Protein AF-A0A367JHT5-F1 (afdb_monomer)

Nearest PDB structures (foldseek):
  6wm8-assembly1_C  TM=9.782E-01  e=3.035E-08  Homo sapiens
  2v6c-assembly1_A  TM=9.648E-01  e=2.506E-08  Mus musculus
  4ipa-assembly1_A  TM=9.587E-01  e=2.192E-07  Thermochaetoides thermophila DSM 1495
  4ipa-assembly4_D  TM=9.571E-01  e=3.214E-07  Thermochaetoides thermophila DSM 1495
  6swa-assembly1_t  TM=9.647E-01  e=1.308E-06  Mus musculus

Foldseek 3Di:
DDDPDDPPDPPPPDDCDPVDPVNVVQVVLQVVLLVVLVVVLVVQQDFFRFQQVSQVSSQVSQQVSFVPPPPDPPDDDKDWGWPDGKAKAKDPRDDDHNDDPPDPSRSPGHHPPIDIDIDTGIGID

InterPro domains:
  IPR000994 Peptidase M24 [PF00557] (26-125)
  IPR036005 Creatinase/aminopeptidase-like [G3DSA:3.90.230.10] (19-125)
  IPR036005 Creatinase/aminopeptidase-like [SSF55920] (12-125)
  IPR047113 Proliferation-associated protein 2G4/ARX1 [PTHR10804] (16-125)

Mean predicted aligned error: 7.02 Å

pLDDT: mean 90.04, std 15.29, range [39.28, 98.5]

Structure (mmCIF, N/CA/C/O backbone):
data_AF-A0A367JHT5-F1
#
_entry.id   AF-A0A367JHT5-F1
#
loop_
_atom_site.group_PDB
_atom_site.id
_atom_site.type_symbol
_atom_site.label_atom_id
_atom_site.label_alt_id
_atom_site.label_comp_id
_atom_site.label_asym_id
_atom_site.label_entity_id
_atom_site.label_seq_id
_atom_site.pdbx_PDB_ins_code
_atom_site.Cartn_x
_atom_site.Cartn_y
_atom_site.Cartn_z
_atom_site.occupancy
_atom_site.B_iso_or_equiv
_atom_site.auth_seq_id
_atom_site.auth_comp_id
_atom_site.auth_asym_id
_atom_site.auth_atom_id
_atom_site.pdbx_PDB_model_num
ATOM 1 N N . MET A 1 1 ? 35.402 21.875 -49.912 1.00 42.94 1 MET A N 1
ATOM 2 C CA . MET A 1 1 ? 35.189 21.439 -48.517 1.00 42.94 1 MET A CA 1
ATOM 3 C C . MET A 1 1 ? 33.752 20.965 -48.451 1.00 42.94 1 MET A C 1
ATOM 5 O O . MET A 1 1 ? 32.869 21.771 -48.698 1.00 42.94 1 MET A O 1
ATOM 9 N N . ALA A 1 2 ? 33.545 19.652 -48.345 1.00 39.28 2 ALA A N 1
ATOM 10 C CA . ALA A 1 2 ? 32.219 19.050 -48.414 1.00 39.28 2 ALA A CA 1
ATOM 11 C C . ALA A 1 2 ? 31.460 19.336 -47.116 1.00 39.28 2 ALA A C 1
ATOM 13 O O . ALA A 1 2 ? 31.947 19.031 -46.031 1.00 39.28 2 ALA A O 1
ATOM 14 N N . ASP A 1 3 ? 30.299 19.957 -47.273 1.00 43.44 3 ASP A N 1
ATOM 15 C CA . ASP A 1 3 ? 29.314 20.218 -46.236 1.00 43.44 3 ASP A CA 1
ATOM 16 C C . ASP A 1 3 ? 28.658 18.887 -45.838 1.00 43.44 3 ASP A C 1
ATOM 18 O O . ASP A 1 3 ? 27.825 18.336 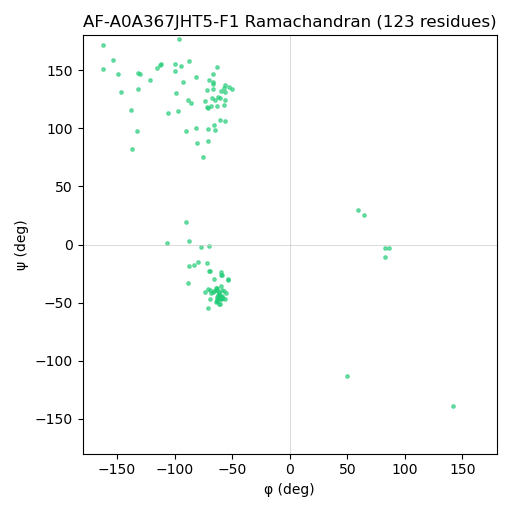-46.561 1.00 43.44 3 ASP A O 1
ATOM 22 N N . THR A 1 4 ? 29.108 18.300 -44.728 1.00 43.34 4 THR A N 1
ATOM 23 C CA . THR A 1 4 ? 28.455 17.141 -44.116 1.00 43.34 4 THR A CA 1
ATOM 24 C C . THR A 1 4 ? 27.274 17.634 -43.296 1.00 43.34 4 THR A C 1
ATOM 26 O O . THR A 1 4 ? 27.386 17.881 -42.097 1.00 43.34 4 THR A O 1
ATOM 29 N N . THR A 1 5 ? 26.130 17.762 -43.956 1.00 47.12 5 THR A N 1
ATOM 30 C CA . THR A 1 5 ? 24.837 17.894 -43.291 1.00 47.12 5 THR A CA 1
ATOM 31 C C . THR A 1 5 ? 24.533 16.591 -42.551 1.00 47.12 5 THR A C 1
ATOM 33 O O . THR A 1 5 ? 24.168 15.573 -43.140 1.00 47.12 5 THR A O 1
ATOM 36 N N . GLU A 1 6 ? 24.721 16.602 -41.231 1.00 50.44 6 GLU A N 1
ATOM 37 C CA . GLU A 1 6 ? 24.225 15.552 -40.347 1.00 50.44 6 GLU A CA 1
ATOM 38 C C . GLU A 1 6 ? 22.700 15.487 -40.467 1.00 50.44 6 GLU A C 1
ATOM 40 O O . GLU A 1 6 ? 21.963 16.349 -39.982 1.00 50.44 6 GLU A O 1
ATOM 45 N N . VAL A 1 7 ? 22.213 14.440 -41.131 1.00 45.56 7 VAL A N 1
ATOM 46 C CA . VAL A 1 7 ? 20.792 14.106 -41.164 1.00 45.56 7 VAL A CA 1
ATOM 47 C C . VAL A 1 7 ? 20.371 13.741 -39.742 1.00 45.56 7 VAL A C 1
ATOM 49 O O . VAL A 1 7 ? 20.588 12.622 -39.270 1.00 45.56 7 VAL A O 1
ATOM 52 N N . LYS A 1 8 ? 19.768 14.705 -39.042 1.00 47.84 8 LYS A N 1
ATOM 53 C CA . LYS A 1 8 ? 19.062 14.494 -37.776 1.00 47.84 8 LYS A CA 1
ATOM 54 C C . LYS A 1 8 ? 17.995 13.426 -38.028 1.00 47.84 8 LYS A C 1
ATOM 56 O O . LYS A 1 8 ? 17.001 13.691 -38.702 1.00 47.84 8 LYS A O 1
ATOM 61 N N . LYS A 1 9 ? 18.221 12.202 -37.533 1.00 43.03 9 LYS A N 1
ATOM 62 C CA . LYS A 1 9 ? 17.202 11.143 -37.543 1.00 43.03 9 LYS A CA 1
ATOM 63 C C . LYS A 1 9 ? 15.908 11.726 -36.962 1.00 43.03 9 LYS A C 1
ATOM 65 O O . LYS A 1 9 ? 15.993 12.406 -35.934 1.00 43.03 9 LYS A O 1
ATOM 70 N N . PRO A 1 10 ? 14.744 11.496 -37.593 1.00 42.84 10 PRO A N 1
ATOM 71 C CA . PRO A 1 10 ? 13.484 11.980 -37.058 1.00 42.84 10 PRO A CA 1
ATOM 72 C C . PRO A 1 10 ? 13.345 11.432 -35.639 1.00 42.84 10 PRO A C 1
ATOM 74 O O . PRO A 1 10 ? 13.492 10.230 -35.410 1.00 42.84 10 PRO A O 1
ATOM 77 N N . VAL A 1 11 ? 13.151 12.332 -34.677 1.00 54.28 11 VAL A N 1
ATOM 78 C CA . VAL A 1 11 ? 12.813 11.953 -33.309 1.00 54.28 11 VAL A CA 1
ATOM 79 C C . VAL A 1 11 ? 11.385 11.444 -33.389 1.00 54.28 11 VAL A C 1
ATOM 81 O O . VAL A 1 11 ? 10.442 12.224 -33.331 1.00 54.28 11 VAL A O 1
ATOM 84 N N . THR A 1 12 ? 11.228 10.146 -33.636 1.00 57.56 12 THR A N 1
ATOM 85 C CA . THR A 1 12 ? 9.941 9.480 -33.478 1.00 57.56 12 THR A CA 1
ATOM 86 C C . THR A 1 12 ? 9.520 9.712 -32.035 1.00 57.56 12 THR A C 1
ATOM 88 O O . THR A 1 12 ? 10.277 9.380 -31.117 1.00 57.56 12 THR A O 1
ATOM 91 N N . GLU A 1 13 ? 8.372 10.356 -31.830 1.00 68.06 13 GLU A N 1
ATOM 92 C CA . GLU A 1 13 ? 7.831 10.553 -30.489 1.00 68.06 13 GLU A CA 1
ATOM 93 C C . GLU A 1 13 ? 7.752 9.192 -29.785 1.00 68.06 13 GLU A C 1
ATOM 95 O O . GLU A 1 13 ? 7.383 8.195 -30.418 1.00 68.06 13 GLU A O 1
ATOM 100 N N . PRO A 1 14 ? 8.169 9.100 -28.510 1.00 74.38 14 PRO A N 1
ATOM 101 C CA . PRO A 1 14 ? 8.076 7.844 -27.790 1.00 74.38 14 PRO A CA 1
ATOM 102 C C . PRO A 1 14 ? 6.604 7.435 -27.727 1.00 74.38 14 PRO A C 1
ATOM 104 O O . PRO A 1 14 ? 5.760 8.211 -27.291 1.00 74.38 14 PRO A O 1
ATOM 107 N N . VAL A 1 15 ? 6.300 6.217 -28.170 1.00 79.62 15 VAL A N 1
ATOM 108 C CA . VAL A 1 15 ? 4.965 5.636 -28.026 1.00 79.62 15 VAL A CA 1
ATOM 109 C C . VAL A 1 15 ? 4.763 5.316 -26.545 1.00 79.62 15 VAL A C 1
ATOM 111 O O . VAL A 1 15 ? 5.524 4.539 -25.970 1.00 79.62 15 VAL A O 1
ATOM 114 N N . LEU A 1 16 ? 3.781 5.962 -25.914 1.00 86.94 16 LEU A N 1
ATOM 115 C CA . LEU A 1 16 ? 3.507 5.852 -24.472 1.00 86.94 16 LEU A CA 1
ATOM 116 C C . LEU A 1 16 ? 2.255 5.022 -24.159 1.00 86.94 16 LEU A C 1
ATOM 118 O O . LEU A 1 16 ? 1.880 4.878 -22.999 1.00 86.94 16 LEU A O 1
ATOM 122 N N . ASP A 1 17 ? 1.601 4.486 -25.185 1.00 91.50 17 ASP A N 1
ATOM 123 C CA . ASP A 1 17 ? 0.414 3.655 -25.042 1.00 91.50 17 ASP A CA 1
ATOM 124 C C . ASP A 1 17 ? 0.751 2.153 -25.046 1.00 91.50 17 ASP A C 1
ATOM 126 O O . ASP A 1 17 ? 1.893 1.719 -25.213 1.00 91.50 17 ASP A O 1
ATOM 130 N N . ILE A 1 18 ? -0.279 1.333 -24.845 1.00 92.75 18 ILE A N 1
ATOM 131 C CA . ILE A 1 18 ? -0.151 -0.122 -24.740 1.00 92.75 18 ILE A CA 1
ATOM 132 C C . ILE A 1 18 ? 0.205 -0.822 -26.059 1.00 92.75 18 ILE A C 1
ATOM 134 O O . ILE A 1 18 ? 0.355 -2.044 -26.052 1.00 92.75 18 ILE A O 1
ATOM 138 N N . SER A 1 19 ? 0.347 -0.114 -27.182 1.00 94.50 19 SER A N 1
ATOM 139 C CA . SER A 1 19 ? 0.869 -0.718 -28.412 1.00 94.50 19 SER A CA 1
ATOM 140 C C . SER A 1 19 ? 2.363 -1.055 -28.305 1.00 94.50 19 SER A C 1
ATOM 142 O O . SER A 1 19 ? 2.817 -1.985 -28.974 1.00 94.50 19 SER A O 1
ATOM 144 N N . ASP A 1 20 ? 3.115 -0.399 -27.406 1.00 92.25 20 ASP A N 1
ATOM 145 C CA . ASP A 1 20 ? 4.502 -0.765 -27.098 1.00 92.25 20 ASP A CA 1
ATOM 146 C C . ASP A 1 20 ? 4.576 -1.861 -26.016 1.00 92.25 20 ASP A C 1
ATOM 148 O O . ASP A 1 20 ? 4.158 -1.704 -24.865 1.00 92.25 20 ASP A O 1
ATOM 152 N N . SER A 1 21 ? 5.213 -2.978 -26.366 1.00 93.94 21 SER A N 1
ATOM 153 C CA . SER A 1 21 ? 5.559 -4.070 -25.447 1.00 93.94 21 SER A CA 1
ATOM 154 C C . SER A 1 21 ? 6.350 -3.632 -24.199 1.00 93.94 21 SER A C 1
ATOM 156 O O . SER A 1 21 ? 6.213 -4.247 -23.135 1.00 93.94 21 SER A O 1
ATOM 158 N N . ASN A 1 22 ? 7.153 -2.566 -24.284 1.00 90.38 22 ASN A N 1
ATOM 159 C CA . ASN A 1 22 ? 7.866 -2.007 -23.136 1.00 90.38 22 ASN A CA 1
ATOM 160 C C . ASN A 1 22 ? 6.892 -1.369 -22.142 1.00 90.38 22 ASN A C 1
ATOM 162 O O . ASN A 1 22 ? 7.041 -1.581 -20.938 1.00 90.38 22 ASN A O 1
ATOM 166 N N . VAL A 1 23 ? 5.888 -0.634 -22.634 1.00 93.44 23 VAL A N 1
ATOM 167 C CA . VAL A 1 23 ? 4.819 -0.043 -21.813 1.00 93.44 23 VAL A CA 1
ATOM 168 C C . VAL A 1 23 ? 4.007 -1.156 -21.152 1.00 93.44 23 VAL A C 1
ATOM 170 O O . VAL A 1 23 ? 3.843 -1.157 -19.933 1.00 93.44 23 VAL A O 1
ATOM 173 N N . GLN A 1 24 ? 3.610 -2.185 -21.908 1.00 95.56 24 GLN A N 1
ATOM 174 C CA . GLN A 1 24 ? 2.922 -3.354 -21.342 1.00 95.56 24 GLN A CA 1
ATOM 175 C C . GLN A 1 24 ? 3.739 -4.040 -20.237 1.00 95.56 24 GLN A C 1
ATOM 177 O O . GLN A 1 24 ? 3.185 -4.468 -19.226 1.00 95.56 24 GLN A O 1
ATOM 182 N N . SER A 1 25 ? 5.059 -4.145 -20.416 1.00 94.69 25 SER A N 1
ATOM 183 C CA . SER A 1 25 ? 5.947 -4.756 -19.423 1.00 94.69 25 SER A CA 1
ATOM 184 C C . SER A 1 25 ? 5.980 -3.958 -18.117 1.00 94.69 25 SER A C 1
ATOM 186 O O . SER A 1 25 ? 5.957 -4.565 -17.050 1.00 94.69 25 SER A O 1
ATOM 188 N N . LYS A 1 26 ? 5.969 -2.618 -18.187 1.00 95.25 26 LYS A N 1
ATOM 189 C CA . LYS A 1 26 ? 5.874 -1.748 -17.001 1.00 95.25 26 LYS A CA 1
ATOM 190 C C . LYS A 1 26 ? 4.549 -1.940 -16.263 1.00 95.25 26 LYS A C 1
ATOM 192 O O . LYS A 1 26 ? 4.566 -2.106 -15.048 1.00 95.25 26 LYS A O 1
ATOM 197 N N . TYR A 1 27 ? 3.425 -1.993 -16.984 1.00 97.12 27 TYR A N 1
ATOM 198 C CA . TYR A 1 27 ? 2.107 -2.244 -16.383 1.00 97.12 27 TYR A CA 1
ATOM 199 C C . TYR A 1 27 ? 2.026 -3.609 -15.695 1.00 97.12 27 TYR A C 1
ATOM 201 O O . TYR A 1 27 ? 1.542 -3.699 -14.570 1.00 97.12 27 TYR A O 1
ATOM 209 N N . LYS A 1 28 ? 2.525 -4.670 -16.343 1.00 97.25 28 LYS A N 1
ATOM 210 C CA . LYS A 1 28 ? 2.544 -6.019 -15.754 1.00 97.25 28 LYS A CA 1
ATOM 211 C C . LYS A 1 28 ? 3.386 -6.067 -14.484 1.00 97.25 28 LYS A C 1
ATOM 213 O O . LYS A 1 28 ? 2.974 -6.673 -13.502 1.00 97.25 28 LYS A O 1
ATOM 218 N N . GLU A 1 29 ? 4.540 -5.410 -14.497 1.00 97.00 29 GLU A N 1
ATOM 219 C CA . GLU A 1 29 ? 5.429 -5.370 -13.340 1.00 97.00 29 GLU A CA 1
ATOM 220 C C . GLU A 1 29 ? 4.857 -4.518 -12.196 1.00 97.00 29 GLU A C 1
ATOM 222 O O . GLU A 1 29 ? 4.953 -4.915 -11.037 1.00 97.00 29 GLU A O 1
ATOM 227 N N . ALA A 1 30 ? 4.201 -3.392 -12.504 1.00 97.94 30 ALA A N 1
ATOM 228 C CA . ALA A 1 30 ? 3.456 -2.608 -11.519 1.00 97.94 30 ALA A CA 1
ATOM 229 C C . ALA A 1 30 ? 2.331 -3.433 -10.877 1.00 97.94 30 ALA A C 1
ATOM 231 O O . ALA A 1 30 ? 2.224 -3.457 -9.653 1.00 97.94 30 ALA A O 1
ATOM 232 N N . GLY A 1 31 ? 1.541 -4.144 -11.691 1.00 98.25 31 GLY A N 1
ATOM 233 C CA . GLY A 1 31 ? 0.467 -5.023 -11.219 1.00 98.25 31 GLY A CA 1
ATOM 234 C C . GLY A 1 31 ? 0.986 -6.138 -10.313 1.00 98.25 31 GLY A C 1
ATOM 235 O O . GLY A 1 31 ? 0.491 -6.299 -9.205 1.00 98.25 31 GLY A O 1
ATOM 236 N N . ARG A 1 32 ? 2.063 -6.823 -10.719 1.00 98.44 32 ARG A N 1
ATOM 237 C CA . ARG A 1 32 ? 2.707 -7.865 -9.902 1.00 98.44 32 ARG A CA 1
ATOM 238 C C . ARG A 1 32 ? 3.135 -7.341 -8.530 1.00 98.44 32 ARG A C 1
ATOM 240 O O . ARG A 1 32 ? 2.883 -7.991 -7.521 1.00 98.44 32 ARG A O 1
ATOM 247 N N . ILE A 1 33 ? 3.788 -6.176 -8.482 1.00 98.25 33 ILE A N 1
ATOM 248 C CA . ILE A 1 33 ? 4.211 -5.573 -7.209 1.00 98.25 33 ILE A CA 1
ATOM 249 C C . ILE A 1 33 ? 2.994 -5.158 -6.375 1.00 98.25 33 ILE A C 1
ATOM 251 O O . ILE A 1 33 ? 3.005 -5.359 -5.163 1.00 98.25 33 ILE A O 1
ATOM 255 N N . ALA A 1 34 ? 1.954 -4.596 -6.998 1.00 98.50 34 ALA A N 1
ATOM 256 C CA . ALA A 1 34 ? 0.727 -4.223 -6.301 1.00 98.50 34 ALA A CA 1
ATOM 257 C C . ALA A 1 34 ? 0.061 -5.443 -5.643 1.00 98.50 34 ALA A C 1
ATOM 259 O O . ALA A 1 34 ? -0.268 -5.369 -4.462 1.00 98.50 34 ALA A O 1
ATOM 260 N N . ASP A 1 35 ? -0.045 -6.571 -6.351 1.00 98.50 35 ASP A N 1
ATOM 261 C CA . ASP A 1 35 ? -0.601 -7.822 -5.818 1.00 98.50 35 ASP A CA 1
ATOM 262 C C . ASP A 1 35 ? 0.232 -8.354 -4.638 1.00 98.50 35 ASP A C 1
ATOM 264 O O . ASP A 1 35 ? -0.301 -8.664 -3.572 1.00 98.50 35 ASP A O 1
ATOM 268 N N . GLU A 1 36 ? 1.563 -8.382 -4.775 1.00 98.31 36 GLU A N 1
ATOM 269 C CA . GLU A 1 36 ? 2.467 -8.832 -3.706 1.00 98.31 36 GLU A 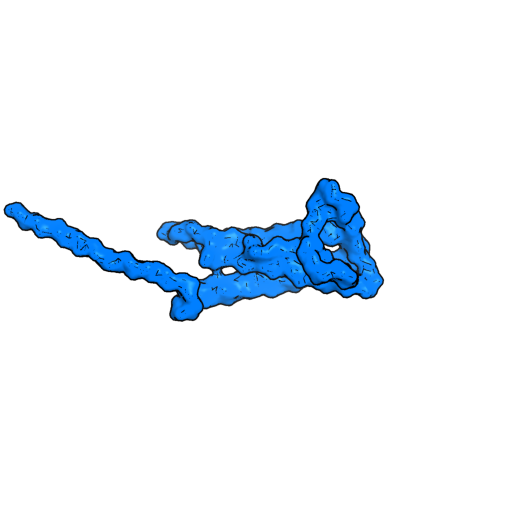CA 1
ATOM 270 C C . GLU A 1 36 ? 2.398 -7.950 -2.453 1.00 98.31 36 GLU A C 1
ATOM 272 O O . GLU A 1 36 ? 2.525 -8.443 -1.326 1.00 98.31 36 GLU A O 1
ATOM 277 N N . VAL A 1 37 ? 2.239 -6.636 -2.626 1.00 98.44 37 VAL A N 1
ATOM 278 C CA . VAL A 1 37 ? 2.071 -5.708 -1.504 1.00 98.44 37 VAL A CA 1
ATOM 279 C C . VAL A 1 37 ? 0.681 -5.855 -0.896 1.00 98.44 37 VAL A C 1
ATOM 281 O O . VAL A 1 37 ? 0.574 -5.879 0.329 1.00 98.44 37 VAL A O 1
ATOM 284 N N . LEU A 1 38 ? -0.365 -6.008 -1.708 1.00 98.50 38 LEU A N 1
ATOM 285 C CA . LEU A 1 38 ? -1.730 -6.205 -1.230 1.00 98.50 38 LEU A CA 1
ATOM 286 C C . LEU A 1 38 ? -1.824 -7.438 -0.325 1.00 98.50 38 LEU A C 1
ATOM 288 O O . LEU A 1 38 ? -2.340 -7.334 0.787 1.00 98.50 38 LEU A O 1
ATOM 292 N N . ASP A 1 39 ? -1.223 -8.558 -0.726 1.00 98.38 39 ASP A N 1
ATOM 293 C CA . ASP A 1 39 ? -1.150 -9.772 0.095 1.00 98.38 39 ASP A CA 1
ATOM 294 C C . ASP A 1 39 ? -0.437 -9.547 1.437 1.00 98.38 39 ASP A C 1
ATOM 296 O O . ASP A 1 39 ? -0.799 -10.149 2.453 1.00 98.38 39 ASP A O 1
ATOM 300 N N . LYS A 1 40 ? 0.598 -8.697 1.466 1.00 97.69 40 LYS A N 1
ATOM 301 C CA . LYS A 1 40 ? 1.281 -8.321 2.714 1.00 97.69 40 LYS A CA 1
ATOM 302 C C . LYS A 1 40 ? 0.380 -7.457 3.587 1.00 97.69 40 LYS A C 1
ATOM 304 O O . LYS A 1 40 ? 0.268 -7.738 4.775 1.00 97.69 40 LYS A O 1
ATOM 309 N N . VAL A 1 41 ? -0.269 -6.448 3.011 1.00 98.12 41 VAL A N 1
ATOM 310 C CA . VAL A 1 41 ? -1.160 -5.528 3.731 1.00 98.12 41 VAL A CA 1
ATOM 311 C C . VAL A 1 41 ? -2.346 -6.285 4.332 1.00 98.12 41 VAL A C 1
ATOM 313 O O . VAL A 1 41 ? -2.622 -6.114 5.516 1.00 98.12 41 VAL A O 1
ATOM 316 N N . ILE A 1 42 ? -2.966 -7.205 3.584 1.00 98.06 42 ILE A N 1
ATOM 317 C CA . ILE A 1 42 ? -4.051 -8.069 4.081 1.00 98.06 42 ILE A CA 1
ATOM 318 C C . ILE A 1 42 ? -3.613 -8.847 5.330 1.00 98.06 42 ILE A C 1
ATOM 320 O O . ILE A 1 42 ? -4.367 -8.936 6.295 1.00 9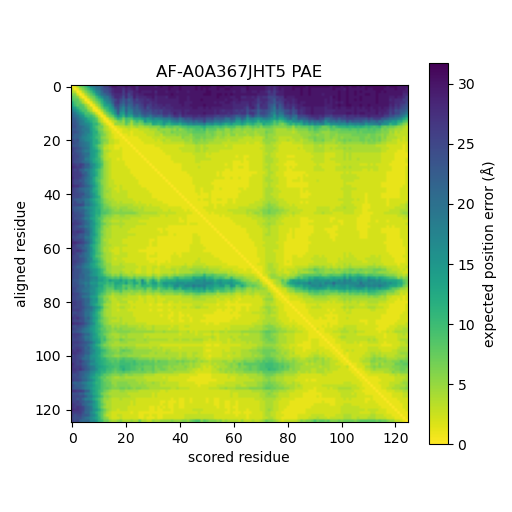8.06 42 ILE A O 1
ATOM 324 N N . LYS A 1 43 ? -2.380 -9.370 5.360 1.00 98.00 43 LYS A N 1
ATOM 325 C CA . LYS A 1 43 ? -1.847 -10.106 6.523 1.00 98.00 43 LYS A CA 1
ATOM 326 C C . LYS A 1 43 ? -1.595 -9.219 7.746 1.00 98.00 43 LYS A C 1
ATOM 328 O O . LYS A 1 43 ? -1.550 -9.738 8.857 1.00 98.00 43 LYS A O 1
ATOM 333 N N . LEU A 1 44 ? -1.417 -7.912 7.556 1.00 97.50 44 LEU A N 1
ATOM 334 C CA . LEU A 1 44 ? -1.276 -6.941 8.647 1.00 97.50 44 LEU A CA 1
ATOM 335 C C . LEU A 1 44 ? -2.634 -6.493 9.205 1.00 97.50 44 LEU A C 1
ATOM 337 O O . LEU A 1 44 ? -2.687 -5.960 10.313 1.00 97.50 44 LEU A O 1
ATOM 341 N N . CYS A 1 45 ? -3.728 -6.715 8.470 1.00 96.69 45 CYS A N 1
ATOM 342 C CA . CYS A 1 45 ? -5.081 -6.374 8.894 1.00 96.69 45 CYS A CA 1
ATOM 343 C C . CYS A 1 45 ? -5.610 -7.357 9.950 1.00 96.69 45 CYS A C 1
ATOM 345 O O . CYS A 1 45 ? -6.452 -8.208 9.671 1.00 96.69 45 CYS A O 1
ATOM 347 N N . VAL A 1 46 ? -5.118 -7.221 11.181 1.00 96.62 46 VAL A N 1
ATOM 348 C CA . VAL A 1 46 ? -5.571 -7.980 12.355 1.00 96.62 46 VAL A CA 1
ATOM 349 C C . VAL A 1 46 ? -6.286 -7.073 13.357 1.00 96.62 46 VAL A C 1
ATOM 351 O O . VAL A 1 46 ? -6.047 -5.866 13.398 1.00 96.62 46 VAL A O 1
ATOM 354 N N . ALA A 1 47 ? -7.160 -7.647 14.187 1.00 96.88 47 ALA A N 1
ATOM 355 C CA . ALA A 1 47 ? -7.843 -6.896 15.237 1.00 96.88 47 ALA A CA 1
ATOM 356 C C . ALA A 1 47 ? -6.829 -6.219 16.179 1.00 96.88 47 ALA A C 1
ATOM 358 O O . ALA A 1 47 ? -5.846 -6.826 16.602 1.00 96.88 47 ALA A O 1
ATOM 359 N N . GLY A 1 48 ? -7.066 -4.947 16.492 1.00 96.69 48 GLY A N 1
ATOM 360 C CA . GLY A 1 48 ? -6.185 -4.103 17.294 1.00 96.69 48 GLY A CA 1
ATOM 361 C C . GLY A 1 48 ? -5.033 -3.451 16.523 1.00 96.69 48 GLY A C 1
ATOM 362 O O . GLY A 1 48 ? -4.398 -2.553 17.072 1.00 96.69 48 GLY A O 1
ATOM 363 N N . ALA A 1 49 ? -4.768 -3.834 15.268 1.00 97.31 49 ALA A N 1
ATOM 364 C CA . ALA A 1 49 ? -3.743 -3.175 14.462 1.00 97.31 49 ALA A CA 1
ATOM 365 C C . ALA A 1 49 ? -4.149 -1.730 14.147 1.00 97.31 49 ALA A C 1
ATOM 367 O O . ALA A 1 49 ? -5.290 -1.473 13.746 1.00 97.31 49 ALA A O 1
ATOM 368 N N . LYS A 1 50 ? -3.214 -0.787 14.312 1.00 97.50 50 LYS A N 1
ATOM 369 C CA . LYS A 1 50 ? -3.436 0.609 13.932 1.00 97.50 50 LYS A CA 1
ATOM 370 C C . LYS A 1 50 ? -3.450 0.738 12.417 1.00 97.50 50 LYS A C 1
ATOM 372 O O . LYS A 1 50 ? -2.557 0.243 11.729 1.00 97.50 50 LYS A O 1
ATOM 377 N N . ILE A 1 51 ? -4.439 1.455 11.899 1.00 97.38 51 ILE A N 1
ATOM 378 C CA . ILE A 1 51 ? -4.595 1.648 10.457 1.00 97.38 51 ILE A CA 1
ATOM 379 C C . ILE A 1 51 ? -3.397 2.414 9.873 1.00 97.38 51 ILE A C 1
ATOM 381 O O . ILE A 1 51 ? -2.897 2.042 8.813 1.00 97.38 51 ILE A O 1
ATOM 385 N N . ILE A 1 52 ? -2.880 3.418 10.588 1.00 97.56 52 ILE A N 1
ATOM 386 C CA . ILE A 1 52 ? -1.704 4.188 10.156 1.00 97.56 52 ILE A CA 1
ATOM 387 C C . ILE A 1 52 ? -0.459 3.312 9.942 1.00 97.56 52 ILE A C 1
ATOM 389 O O . ILE A 1 52 ? 0.271 3.498 8.964 1.00 97.56 52 ILE A O 1
ATOM 393 N N . ASP A 1 53 ? -0.244 2.320 10.808 1.00 97.69 53 ASP A N 1
ATOM 394 C CA . ASP A 1 53 ? 0.904 1.414 10.719 1.00 97.69 53 ASP A CA 1
ATOM 395 C C . ASP A 1 53 ? 0.778 0.503 9.493 1.00 97.69 53 ASP A C 1
ATOM 397 O O . ASP A 1 53 ? 1.758 0.268 8.781 1.00 97.69 53 ASP A O 1
ATOM 401 N N . ILE A 1 54 ? -0.444 0.045 9.200 1.00 98.12 54 ILE A N 1
ATOM 402 C CA . ILE A 1 54 ? -0.754 -0.761 8.015 1.00 98.12 54 ILE A CA 1
ATOM 403 C C . ILE A 1 54 ? -0.488 0.044 6.735 1.00 98.12 54 ILE A C 1
ATOM 405 O O . ILE A 1 54 ? 0.203 -0.450 5.841 1.00 98.12 54 ILE A O 1
ATOM 409 N N . CYS A 1 55 ? -0.984 1.285 6.652 1.00 98.00 55 CYS A N 1
ATOM 410 C CA . CYS A 1 55 ? -0.760 2.149 5.489 1.00 98.00 55 CYS A CA 1
ATOM 411 C C . CYS A 1 55 ? 0.735 2.427 5.275 1.00 98.00 55 CYS A C 1
ATOM 413 O O . CYS A 1 55 ? 1.258 2.247 4.175 1.00 98.00 55 CYS A O 1
ATOM 415 N N . THR A 1 56 ? 1.450 2.767 6.351 1.00 97.69 56 THR A N 1
ATOM 416 C CA . THR A 1 56 ? 2.895 3.040 6.309 1.00 97.69 56 THR A CA 1
ATOM 417 C C . THR A 1 56 ? 3.692 1.815 5.854 1.00 97.69 56 THR A C 1
ATOM 419 O O . THR A 1 56 ? 4.632 1.932 5.064 1.00 97.69 56 THR A O 1
ATOM 422 N N . ALA A 1 57 ? 3.321 0.622 6.327 1.00 98.19 57 ALA A N 1
ATOM 423 C CA . ALA A 1 57 ? 3.960 -0.625 5.924 1.00 98.19 57 ALA A CA 1
ATOM 424 C C . ALA A 1 57 ? 3.719 -0.954 4.441 1.00 98.19 57 ALA A C 1
ATOM 426 O O . ALA A 1 57 ? 4.652 -1.391 3.762 1.00 98.19 57 ALA A O 1
ATOM 427 N N . GLY A 1 58 ? 2.506 -0.715 3.932 1.00 98.44 58 GLY A N 1
ATOM 428 C CA . GLY A 1 58 ? 2.176 -0.878 2.514 1.00 98.44 58 GLY A CA 1
ATOM 429 C C . GLY A 1 58 ? 3.017 0.035 1.621 1.00 98.44 58 GLY A C 1
ATOM 430 O O . GLY A 1 58 ? 3.705 -0.443 0.717 1.00 98.44 58 GLY A O 1
ATOM 431 N N . ASP A 1 59 ? 3.065 1.328 1.942 1.00 98.38 59 ASP A N 1
ATOM 432 C CA . ASP A 1 59 ? 3.839 2.317 1.185 1.00 98.38 59 ASP A CA 1
ATOM 433 C C . ASP A 1 59 ? 5.334 1.997 1.188 1.00 98.38 59 ASP A C 1
ATOM 435 O O . ASP A 1 59 ? 5.993 2.024 0.142 1.00 98.38 59 ASP A O 1
ATOM 439 N N . LYS A 1 60 ? 5.872 1.611 2.349 1.00 98.44 60 LYS A N 1
ATOM 440 C CA . LYS A 1 60 ? 7.259 1.160 2.467 1.00 98.44 60 LYS A CA 1
ATOM 441 C C . LYS A 1 60 ? 7.533 -0.051 1.574 1.00 98.44 60 LYS A C 1
ATOM 443 O O . LYS A 1 60 ? 8.539 -0.058 0.867 1.00 98.44 60 LYS A O 1
ATOM 448 N N . ALA A 1 61 ? 6.641 -1.040 1.554 1.00 98.25 61 ALA A N 1
ATOM 449 C CA . ALA A 1 61 ? 6.804 -2.229 0.723 1.00 98.25 61 ALA A CA 1
ATOM 450 C C . ALA A 1 61 ? 6.788 -1.901 -0.783 1.00 98.25 61 ALA A C 1
ATOM 452 O O . ALA A 1 61 ? 7.577 -2.479 -1.535 1.00 98.25 61 ALA A O 1
ATOM 453 N N . ILE A 1 62 ? 5.957 -0.946 -1.225 1.00 98.44 62 ILE A N 1
ATOM 454 C CA . ILE A 1 62 ? 5.955 -0.454 -2.616 1.00 98.44 62 ILE A CA 1
ATOM 455 C C . ILE A 1 62 ? 7.287 0.220 -2.946 1.00 98.44 62 ILE A C 1
ATOM 457 O O . ILE A 1 62 ? 7.903 -0.079 -3.974 1.00 98.44 62 ILE A O 1
ATOM 461 N N . LEU A 1 63 ? 7.749 1.132 -2.088 1.00 98.06 63 LEU A N 1
ATOM 462 C CA . LEU A 1 63 ? 9.004 1.853 -2.300 1.00 98.06 63 LEU A CA 1
ATOM 463 C C . LEU A 1 63 ? 10.196 0.893 -2.359 1.00 98.06 63 LEU A C 1
ATOM 465 O O . LEU A 1 63 ? 11.020 0.998 -3.266 1.00 98.06 63 LEU A O 1
ATOM 469 N N . GLU A 1 64 ? 10.259 -0.084 -1.456 1.00 97.69 64 GLU A N 1
ATOM 470 C CA . GLU A 1 64 ? 11.295 -1.117 -1.457 1.00 97.69 64 GLU A CA 1
ATOM 471 C C . GLU A 1 64 ? 11.257 -1.956 -2.738 1.00 97.69 64 GLU A C 1
ATOM 473 O O . GLU A 1 64 ? 12.276 -2.062 -3.423 1.00 97.69 64 GLU A O 1
ATOM 478 N N . ALA A 1 65 ? 10.096 -2.492 -3.121 1.00 96.88 65 ALA A N 1
ATOM 479 C CA . ALA A 1 65 ? 9.973 -3.335 -4.310 1.00 96.88 65 ALA A CA 1
ATOM 480 C C . ALA A 1 65 ? 10.315 -2.571 -5.599 1.00 96.88 65 ALA A C 1
ATOM 482 O O . ALA A 1 65 ? 11.142 -3.015 -6.398 1.00 96.88 65 ALA A O 1
ATOM 483 N N . THR A 1 66 ? 9.749 -1.376 -5.781 1.00 96.5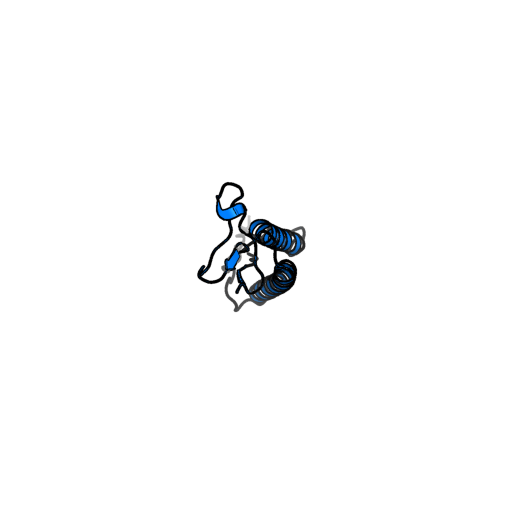0 66 THR A N 1
ATOM 484 C CA . THR A 1 66 ? 10.024 -0.540 -6.961 1.00 96.50 66 THR A CA 1
ATOM 485 C C . THR A 1 66 ? 11.472 -0.052 -6.999 1.00 96.50 66 THR A C 1
ATOM 487 O O . THR A 1 66 ? 12.046 0.092 -8.085 1.00 96.50 66 THR A O 1
ATOM 490 N 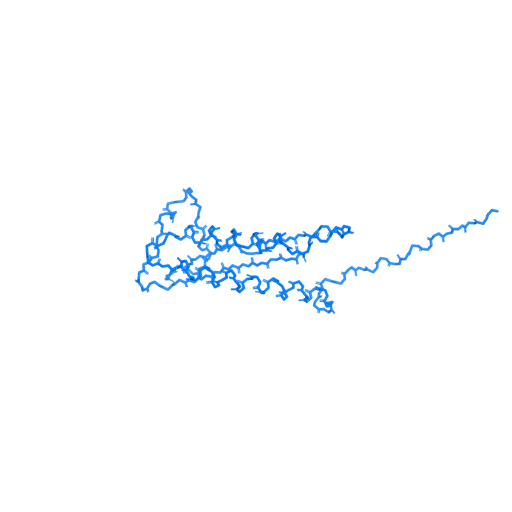N . SER A 1 67 ? 12.122 0.144 -5.845 1.00 94.94 67 SER A N 1
ATOM 491 C CA . SER A 1 67 ? 13.528 0.548 -5.788 1.00 94.94 67 SER A CA 1
ATOM 492 C C . SE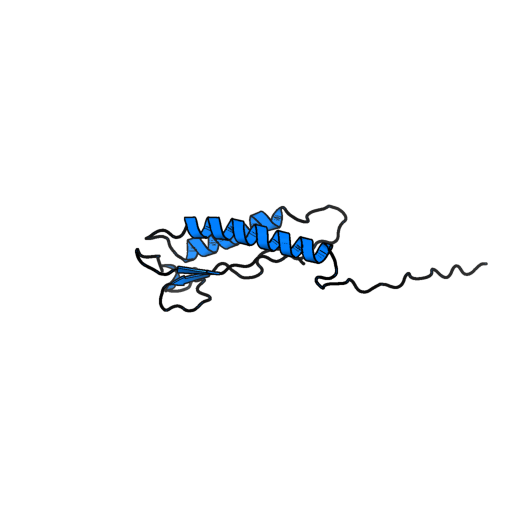R A 1 67 ? 14.459 -0.446 -6.473 1.00 94.94 67 SER A C 1
ATOM 494 O O . SER A 1 67 ? 15.479 0.002 -6.982 1.00 94.94 67 SER A O 1
ATOM 496 N N . LEU A 1 68 ? 14.099 -1.733 -6.574 1.00 93.44 68 LEU A N 1
ATOM 497 C CA . LEU A 1 68 ? 14.921 -2.813 -7.139 1.00 93.44 68 LEU A CA 1
ATOM 498 C C . LEU A 1 68 ? 14.770 -2.983 -8.661 1.00 93.44 68 LEU A C 1
ATOM 500 O O . LEU A 1 68 ? 15.652 -3.547 -9.312 1.00 93.44 68 LEU A O 1
ATOM 504 N N . VAL A 1 69 ? 13.697 -2.454 -9.250 1.00 92.81 69 VAL A N 1
ATOM 505 C CA . VAL A 1 69 ? 13.352 -2.660 -10.666 1.00 92.81 69 VAL A CA 1
ATOM 506 C C . VAL A 1 69 ? 13.774 -1.459 -11.523 1.00 92.81 69 VAL A C 1
ATOM 508 O O . VAL A 1 69 ? 13.812 -0.324 -11.059 1.00 92.81 69 VAL A O 1
ATOM 511 N N . TYR A 1 70 ? 14.128 -1.683 -12.792 1.00 90.00 70 TYR A N 1
ATOM 512 C CA . TYR A 1 70 ? 14.500 -0.631 -13.759 1.00 90.00 70 TYR A CA 1
ATOM 513 C C . TYR A 1 70 ? 15.714 0.249 -13.373 1.00 90.00 70 TYR A C 1
ATOM 515 O O . TYR A 1 70 ? 15.834 1.385 -13.821 1.00 90.00 70 TYR A O 1
ATOM 523 N N . ASN A 1 71 ? 16.682 -0.290 -12.620 1.00 88.94 71 ASN A N 1
ATOM 524 C CA . ASN A 1 71 ? 17.918 0.416 -12.218 1.00 88.94 71 ASN A CA 1
ATOM 525 C C . ASN A 1 71 ? 19.105 0.265 -13.188 1.00 88.94 71 ASN A C 1
ATOM 527 O O . ASN A 1 71 ? 20.262 0.411 -12.786 1.00 88.94 71 ASN A O 1
ATOM 531 N N . LYS A 1 72 ? 18.869 -0.109 -14.451 1.00 85.62 72 LYS A N 1
ATOM 532 C CA . LYS A 1 72 ? 19.970 -0.412 -15.382 1.00 85.62 72 LYS A CA 1
ATOM 533 C C . LYS A 1 72 ? 20.835 0.833 -15.621 1.00 85.62 72 LYS A C 1
ATOM 535 O O . LYS A 1 72 ? 20.354 1.836 -16.145 1.00 85.62 72 LYS A O 1
ATOM 540 N N . LYS A 1 73 ? 22.126 0.740 -15.273 1.00 75.81 73 LYS A N 1
ATOM 541 C CA . LYS A 1 73 ? 23.129 1.788 -15.526 1.00 75.81 73 LYS A CA 1
ATOM 542 C C . LYS A 1 73 ? 23.181 2.115 -17.024 1.00 75.81 73 LYS A C 1
ATOM 544 O O . LYS A 1 73 ? 23.131 1.211 -17.852 1.00 75.81 73 LYS A O 1
ATOM 549 N N . GLY A 1 74 ? 23.262 3.401 -17.362 1.00 74.81 74 GLY A N 1
ATOM 550 C CA . GLY A 1 74 ? 23.298 3.875 -18.752 1.00 74.81 74 GLY A CA 1
ATOM 551 C C . GLY A 1 74 ? 21.932 4.003 -19.439 1.00 74.81 74 GLY A C 1
ATOM 552 O O . GLY A 1 74 ? 21.878 4.486 -20.566 1.00 74.81 74 GLY A O 1
ATOM 553 N N . LYS A 1 75 ? 20.823 3.629 -18.780 1.00 77.50 75 LYS A N 1
ATOM 554 C CA . LYS A 1 75 ? 19.468 4.001 -19.219 1.00 77.50 75 LYS A CA 1
ATOM 555 C C . LYS A 1 75 ? 18.993 5.266 -18.503 1.00 77.50 75 LYS A C 1
ATOM 557 O O . LYS A 1 75 ? 19.435 5.561 -17.393 1.00 77.50 75 LYS A O 1
ATOM 562 N N . LYS A 1 76 ? 18.080 6.008 -19.143 1.00 80.31 76 LYS A N 1
ATOM 563 C CA . LYS A 1 76 ? 17.422 7.175 -18.538 1.00 80.31 76 LYS A CA 1
ATOM 564 C C . LYS A 1 76 ? 16.737 6.740 -17.240 1.00 80.31 76 LYS A C 1
ATOM 566 O O . LYS A 1 76 ? 16.028 5.735 -17.226 1.00 80.31 76 LYS A O 1
ATOM 571 N N . LYS A 1 77 ? 16.973 7.487 -16.159 1.00 84.62 77 LYS A N 1
ATOM 572 C CA . LYS A 1 77 ? 16.272 7.283 -14.889 1.00 84.62 77 LYS A CA 1
ATOM 573 C C . LYS A 1 77 ? 14.782 7.527 -15.125 1.00 84.62 77 LYS A C 1
ATOM 575 O O . LYS A 1 77 ? 14.426 8.575 -15.658 1.00 84.62 77 LYS A O 1
ATOM 580 N N . ILE A 1 78 ? 13.955 6.563 -14.741 1.00 89.19 78 ILE A N 1
ATOM 581 C CA . ILE A 1 78 ? 12.500 6.664 -14.858 1.00 89.19 78 ILE A CA 1
ATOM 582 C C . ILE A 1 78 ? 11.864 7.041 -13.521 1.00 89.19 78 ILE A C 1
ATOM 584 O O . ILE A 1 78 ? 12.441 6.769 -12.460 1.00 89.19 78 ILE A O 1
ATOM 588 N N . SER A 1 79 ? 10.681 7.654 -13.584 1.00 92.44 79 SER A N 1
ATOM 589 C CA . SER A 1 79 ? 9.805 7.793 -12.419 1.00 92.44 79 SER A CA 1
ATOM 590 C C . SER A 1 79 ? 9.314 6.410 -11.998 1.00 92.44 79 SER A C 1
ATOM 592 O O . SER A 1 79 ? 9.033 5.568 -12.846 1.00 92.44 79 SER A O 1
ATOM 594 N N . LYS A 1 80 ? 9.273 6.139 -10.696 1.00 95.44 80 LYS A N 1
ATOM 595 C CA . LYS A 1 80 ? 8.755 4.880 -10.152 1.00 95.44 80 LYS A CA 1
ATOM 596 C C . LYS A 1 80 ? 8.431 5.030 -8.676 1.00 95.44 80 LYS A C 1
ATOM 598 O O . LYS A 1 80 ? 9.089 5.814 -7.990 1.00 95.44 80 LYS A O 1
ATOM 603 N N . GLY A 1 81 ? 7.467 4.258 -8.190 1.00 97.06 81 GLY A N 1
ATOM 604 C CA . GLY A 1 81 ? 7.099 4.239 -6.778 1.00 97.06 81 GLY A CA 1
ATOM 605 C C . GLY A 1 81 ? 5.599 4.101 -6.580 1.00 97.06 81 GLY A C 1
ATOM 606 O O . GLY A 1 81 ? 4.934 3.344 -7.285 1.00 97.06 81 GLY A O 1
ATOM 607 N N . ILE A 1 82 ? 5.088 4.851 -5.610 1.00 98.06 82 ILE A N 1
ATOM 608 C CA . ILE A 1 82 ? 3.675 4.873 -5.244 1.00 98.06 82 ILE A CA 1
ATOM 609 C C . ILE A 1 82 ? 2.887 5.590 -6.348 1.00 98.06 82 ILE A C 1
ATOM 611 O O . ILE A 1 82 ? 3.141 6.757 -6.642 1.00 98.06 82 ILE A O 1
ATOM 615 N N . GLY A 1 83 ? 1.957 4.872 -6.975 1.00 97.12 83 GLY A N 1
ATOM 616 C CA . GLY A 1 83 ? 0.959 5.432 -7.892 1.00 97.12 83 GLY A CA 1
ATOM 617 C C . GLY A 1 83 ? -0.308 5.882 -7.162 1.00 97.12 83 GLY A C 1
ATOM 618 O O . GLY A 1 83 ? -0.920 6.875 -7.540 1.00 97.12 83 GLY A O 1
ATOM 619 N N . PHE A 1 84 ? -0.666 5.180 -6.085 1.00 97.94 84 PHE A N 1
ATOM 620 C CA . PHE A 1 84 ? -1.729 5.559 -5.159 1.00 97.94 84 PHE A CA 1
ATOM 621 C C . PHE A 1 84 ? -1.334 5.099 -3.744 1.00 97.94 84 PHE A C 1
ATOM 623 O O . PHE A 1 84 ? -0.907 3.947 -3.611 1.00 97.94 84 PHE A O 1
ATOM 630 N N . PRO A 1 85 ? -1.416 5.962 -2.713 1.00 97.62 85 PRO A N 1
ATOM 631 C CA . PRO A 1 85 ? -0.993 5.607 -1.360 1.00 97.62 85 PRO A CA 1
ATOM 632 C C . PRO A 1 85 ? -1.838 4.469 -0.795 1.00 97.62 85 PRO A C 1
ATOM 634 O O . PRO A 1 85 ? -3.002 4.295 -1.160 1.00 97.62 85 PRO A O 1
ATOM 637 N N . THR A 1 86 ? -1.260 3.705 0.122 1.00 98.25 86 THR A N 1
ATOM 638 C CA . THR A 1 86 ? -1.985 2.646 0.816 1.00 98.25 86 THR A CA 1
ATOM 639 C C . THR A 1 86 ? -3.050 3.265 1.714 1.00 98.25 86 THR A C 1
ATOM 641 O O . THR A 1 86 ? -2.767 4.113 2.555 1.00 98.25 86 THR A O 1
ATOM 644 N N . THR A 1 87 ? -4.293 2.833 1.545 1.00 98.19 87 THR A N 1
ATOM 645 C CA . THR A 1 87 ? -5.440 3.291 2.335 1.00 98.19 87 THR A CA 1
ATOM 646 C C . THR A 1 87 ? -6.214 2.090 2.857 1.00 98.19 87 THR A C 1
ATOM 648 O O . THR A 1 87 ? -6.297 1.062 2.179 1.00 98.19 87 THR A O 1
ATOM 651 N N . VAL A 1 88 ? -6.804 2.221 4.047 1.00 98.00 88 VAL A N 1
ATOM 652 C CA . VAL A 1 88 ? -7.642 1.187 4.667 1.00 98.00 88 VAL A CA 1
ATOM 653 C C . VAL A 1 88 ? -8.925 1.828 5.188 1.00 98.00 88 VAL A C 1
ATOM 655 O O . VAL A 1 88 ? -8.971 2.388 6.278 1.00 98.00 88 VAL A O 1
ATOM 658 N N . SER A 1 89 ? -9.996 1.741 4.404 1.00 97.88 89 SER A N 1
ATOM 659 C CA . SER A 1 89 ? -11.296 2.333 4.734 1.00 97.88 89 SER A CA 1
ATOM 660 C C . SER A 1 89 ? -12.234 1.301 5.360 1.00 97.88 89 SER A C 1
ATOM 662 O O . SER A 1 89 ? -12.654 0.343 4.705 1.00 97.88 89 SER A O 1
ATOM 664 N N . VAL A 1 90 ? -12.604 1.501 6.624 1.00 97.56 90 VAL A N 1
ATOM 665 C CA . VAL A 1 90 ? -13.452 0.567 7.386 1.00 97.56 90 VAL A CA 1
ATOM 666 C C . VAL A 1 90 ? -14.938 0.916 7.300 1.00 97.56 90 VAL A C 1
ATOM 668 O O . VAL A 1 90 ? -15.316 2.085 7.339 1.00 97.56 90 VAL A 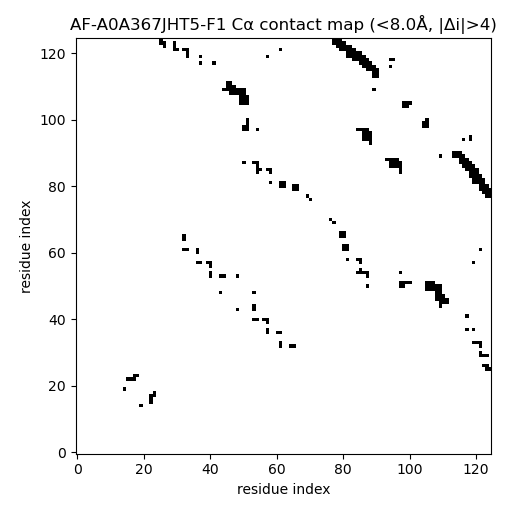O 1
ATOM 671 N N . ASN A 1 91 ? -15.795 -0.100 7.184 1.00 96.75 91 ASN A N 1
ATOM 672 C CA . ASN A 1 91 ? -17.255 0.004 7.308 1.00 96.75 91 ASN A CA 1
ATOM 673 C C . ASN A 1 91 ? -17.866 1.125 6.444 1.00 96.75 91 ASN A C 1
ATOM 675 O O . ASN A 1 91 ? -17.807 1.046 5.216 1.00 96.75 91 ASN A O 1
ATOM 679 N N . ASN A 1 92 ? -18.424 2.165 7.073 1.00 96.56 92 ASN A N 1
ATOM 680 C CA . ASN A 1 92 ? -19.077 3.305 6.425 1.00 96.56 92 ASN A CA 1
ATOM 681 C C . ASN A 1 92 ? -18.103 4.268 5.725 1.00 96.56 92 ASN A C 1
ATOM 683 O O . ASN A 1 92 ? -18.542 5.094 4.926 1.00 96.56 92 ASN A O 1
ATOM 687 N N . CYS A 1 93 ? -16.802 4.191 6.014 1.00 95.88 93 CYS A N 1
ATOM 688 C CA . CYS A 1 93 ? -15.802 4.948 5.275 1.00 95.88 93 CYS A CA 1
ATOM 689 C C . CYS A 1 93 ? -15.721 4.399 3.848 1.00 95.88 93 CYS A C 1
ATOM 691 O O . CYS A 1 93 ? -15.412 3.222 3.657 1.00 95.88 93 CYS A O 1
ATOM 693 N N . VAL A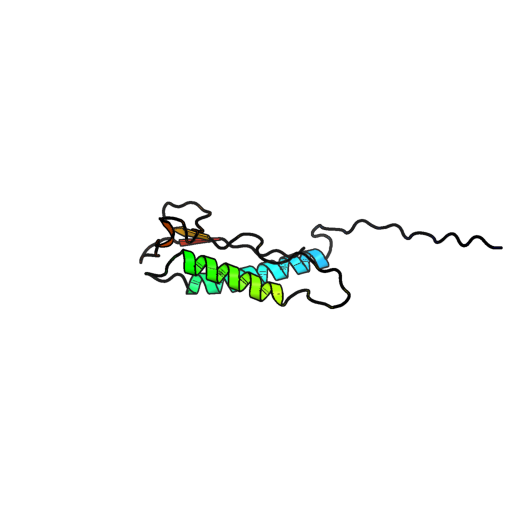 1 94 ? -16.013 5.243 2.856 1.00 95.81 94 VAL A N 1
ATOM 694 C CA . VAL A 1 94 ? -16.104 4.830 1.448 1.00 95.81 94 VAL A CA 1
ATOM 695 C C . VAL A 1 94 ? -14.723 4.503 0.878 1.00 95.81 94 VAL A C 1
ATOM 697 O O . VAL A 1 94 ? -14.525 3.408 0.357 1.00 95.81 94 VAL A O 1
ATOM 700 N N . ALA A 1 95 ? -13.774 5.436 0.980 1.00 96.25 95 ALA A N 1
ATOM 701 C CA . ALA A 1 95 ? -12.447 5.329 0.379 1.00 96.25 95 ALA A CA 1
ATOM 702 C C . ALA A 1 95 ? -11.453 6.319 1.018 1.00 96.25 95 ALA A C 1
ATOM 704 O O . ALA A 1 95 ? -11.851 7.208 1.770 1.00 96.25 95 ALA A O 1
ATOM 705 N N . HIS A 1 96 ? -10.171 6.176 0.661 1.00 95.81 96 HIS A N 1
ATOM 706 C CA . HIS A 1 96 ? -9.093 7.148 0.901 1.00 95.81 96 HIS A CA 1
ATOM 707 C C . HIS A 1 96 ? -8.737 7.414 2.370 1.00 95.81 96 HIS A C 1
ATOM 709 O O . HIS A 1 96 ? -8.205 8.471 2.703 1.00 95.81 96 HIS A O 1
ATOM 715 N N . PHE A 1 97 ? -8.993 6.458 3.260 1.00 96.94 97 PHE A N 1
ATOM 716 C CA . PHE A 1 97 ? -8.580 6.593 4.653 1.00 96.94 97 PHE A CA 1
ATOM 717 C C . PHE A 1 97 ? -7.102 6.210 4.816 1.00 96.94 97 PHE A C 1
ATOM 719 O O . PHE A 1 97 ? -6.750 5.030 4.845 1.00 96.94 97 PHE A O 1
ATOM 726 N N . SER A 1 98 ? -6.241 7.226 4.878 1.00 95.88 98 SER A N 1
ATOM 727 C CA . SER A 1 98 ? -4.801 7.125 5.145 1.00 95.88 98 SER A CA 1
ATOM 728 C C . SER A 1 98 ? -4.410 8.234 6.133 1.00 95.88 98 SER A C 1
ATOM 730 O O . SER A 1 98 ? -3.986 9.305 5.695 1.00 95.88 98 SER A O 1
ATOM 732 N N . PRO A 1 99 ? -4.619 8.020 7.445 1.00 94.69 99 PRO A N 1
ATOM 733 C CA . PRO A 1 99 ? -4.424 9.053 8.460 1.00 94.69 99 PRO A CA 1
ATOM 734 C C . PRO A 1 99 ? -2.951 9.454 8.593 1.00 94.69 99 PRO A C 1
ATOM 736 O O . PRO A 1 99 ? -2.049 8.623 8.458 1.00 94.69 99 PRO A O 1
ATOM 739 N N . LEU A 1 100 ? -2.709 10.726 8.903 1.00 94.25 100 LEU A N 1
ATOM 740 C CA . LEU A 1 100 ? -1.393 11.244 9.262 1.00 94.25 100 LEU A CA 1
ATOM 741 C C . LEU A 1 100 ? -1.149 11.101 10.772 1.00 94.25 100 LEU A C 1
ATOM 743 O O . LEU A 1 100 ? -2.099 11.086 11.551 1.00 94.25 100 LEU A O 1
ATOM 747 N N . PRO A 1 101 ? 0.116 11.086 11.235 1.00 93.81 101 PRO A N 1
ATOM 748 C CA . PRO A 1 101 ? 0.424 11.039 12.668 1.00 93.81 101 PRO A CA 1
ATOM 749 C C . PRO A 1 101 ? -0.127 12.228 13.470 1.00 93.81 101 PRO A C 1
ATOM 751 O O . PRO A 1 101 ? -0.291 12.133 14.680 1.00 93.81 101 PRO A O 1
ATOM 754 N N . SER A 1 102 ? -0.367 13.362 12.808 1.00 93.94 102 SER A N 1
ATOM 755 C CA . SER A 1 102 ? -0.961 14.559 13.409 1.00 93.94 102 SER A CA 1
ATOM 756 C C . SER A 1 102 ? -2.480 14.488 13.545 1.00 93.94 102 SER A C 1
ATOM 758 O O . SER A 1 102 ? -3.058 15.326 14.238 1.00 93.94 102 SER A O 1
ATOM 760 N N . ASP A 1 103 ? -3.125 13.546 12.859 1.00 92.25 103 ASP A N 1
ATOM 761 C CA . ASP A 1 103 ? -4.577 13.479 12.791 1.00 92.25 103 ASP A CA 1
ATOM 762 C C . ASP A 1 103 ? -5.134 12.792 14.048 1.00 92.25 103 ASP A C 1
ATOM 764 O O . ASP A 1 103 ? -4.532 11.830 14.546 1.00 92.25 103 ASP A O 1
ATOM 768 N N . PRO A 1 104 ? -6.299 13.222 14.564 1.00 91.00 104 PRO A N 1
ATOM 769 C CA . PRO A 1 104 ? -7.000 12.520 15.643 1.00 91.00 104 PRO A CA 1
ATOM 770 C C . PRO A 1 104 ? -7.252 11.035 15.334 1.00 91.00 104 PRO A C 1
ATOM 772 O O . PRO A 1 104 ? -7.274 10.193 16.230 1.00 91.00 104 PRO A O 1
ATOM 775 N N . GLU A 1 105 ? -7.419 10.709 14.055 1.00 90.25 105 GLU A N 1
ATOM 776 C CA . GLU A 1 105 ? -7.677 9.373 13.532 1.00 90.25 105 GLU A CA 1
ATOM 777 C C . GLU A 1 105 ? -6.430 8.472 13.469 1.00 90.25 105 GLU A C 1
ATOM 779 O O . GLU A 1 105 ? -6.545 7.296 13.120 1.00 90.25 105 GLU A O 1
ATOM 784 N N . SER A 1 106 ? -5.247 8.973 13.840 1.00 91.88 106 SER A N 1
ATOM 785 C CA . SER A 1 106 ? -4.003 8.184 13.923 1.00 91.88 106 SER A CA 1
ATOM 786 C C . SER A 1 106 ? -4.087 7.004 14.901 1.00 91.88 106 SER A C 1
ATOM 788 O O . SER A 1 106 ? -3.421 5.986 14.715 1.00 91.88 106 SER A O 1
ATOM 790 N N . GLU A 1 107 ? -4.958 7.102 15.907 1.00 93.75 107 GLU A N 1
ATOM 791 C CA . GLU A 1 107 ? -5.221 6.044 16.887 1.00 93.75 107 GLU A CA 1
ATOM 792 C C . GLU A 1 107 ? -6.305 5.049 16.435 1.00 93.75 107 GLU A C 1
ATOM 794 O O . GLU A 1 107 ? -6.662 4.136 17.183 1.00 93.75 107 GLU A O 1
ATOM 799 N N . ALA A 1 108 ? -6.844 5.190 15.218 1.00 95.69 108 ALA A N 1
ATOM 800 C CA . ALA A 1 108 ? -7.843 4.267 14.695 1.00 95.69 108 ALA A CA 1
ATOM 801 C C . ALA A 1 108 ? -7.255 2.858 14.513 1.00 95.69 108 ALA A C 1
ATOM 803 O O . ALA A 1 108 ? -6.266 2.651 13.803 1.00 95.69 108 ALA A O 1
ATOM 804 N N . THR A 1 109 ? -7.906 1.875 15.133 1.00 97.56 109 THR A N 1
ATOM 805 C CA . THR A 1 109 ? -7.545 0.457 15.058 1.00 97.56 109 THR A CA 1
ATOM 806 C C . THR A 1 109 ? -8.634 -0.359 14.377 1.00 97.56 109 THR A C 1
ATOM 808 O O . THR A 1 109 ? -9.819 -0.021 14.442 1.00 97.56 109 THR A O 1
ATOM 811 N N . LEU A 1 110 ? -8.232 -1.456 13.736 1.00 97.50 110 LEU A N 1
ATOM 812 C CA . LEU A 1 110 ? -9.164 -2.449 13.205 1.00 97.50 110 LEU A CA 1
ATOM 813 C C . LEU A 1 110 ? -9.833 -3.225 14.338 1.00 97.50 110 LEU A C 1
ATOM 815 O O . LEU A 1 110 ? -9.184 -3.599 15.318 1.00 97.50 110 LEU A O 1
ATOM 819 N N . LYS A 1 111 ? -11.120 -3.522 14.186 1.00 97.06 111 LYS A N 1
ATOM 820 C CA . LYS A 1 111 ? -11.887 -4.349 15.120 1.00 97.06 111 LYS A CA 1
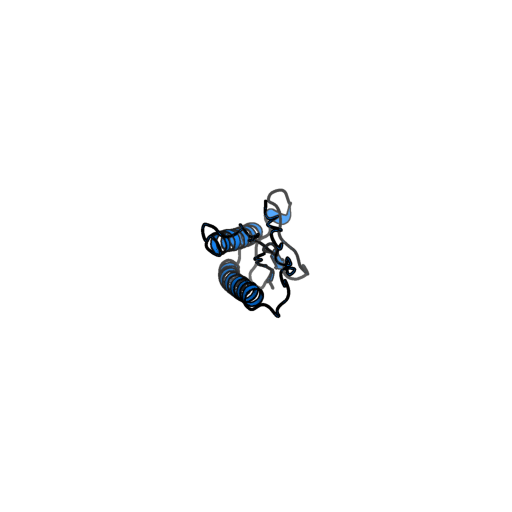ATOM 821 C C . LYS A 1 111 ? -12.293 -5.657 14.460 1.00 97.06 111 LYS A C 1
ATOM 823 O O . LYS A 1 111 ? -12.408 -5.763 13.240 1.00 97.06 111 LYS A O 1
ATOM 828 N N . GLU A 1 112 ? -12.508 -6.673 15.285 1.00 97.00 112 GLU A N 1
ATOM 829 C CA . GLU A 1 112 ? -13.061 -7.934 14.805 1.00 97.00 112 GLU A CA 1
ATOM 830 C C . GLU A 1 112 ? -14.442 -7.697 14.174 1.00 97.00 112 GLU A C 1
ATOM 832 O O . GLU A 1 112 ? -15.285 -7.004 14.744 1.00 97.00 112 GLU A O 1
ATOM 837 N N . GLY A 1 113 ? -14.650 -8.249 12.977 1.00 96.38 113 GLY A N 1
ATOM 838 C CA . GLY A 1 113 ? -15.877 -8.067 12.199 1.00 96.38 113 GLY A CA 1
ATOM 839 C C . GLY A 1 113 ? -15.911 -6.823 11.301 1.00 96.38 113 GLY A C 1
ATOM 840 O O . GLY A 1 113 ? -16.880 -6.665 10.560 1.00 96.38 113 GLY A O 1
ATOM 841 N N . ASP A 1 114 ? -14.881 -5.967 11.313 1.00 97.44 114 ASP A N 1
ATOM 842 C CA . ASP A 1 114 ? -14.816 -4.813 10.409 1.00 97.44 114 ASP A CA 1
ATOM 843 C C . ASP A 1 114 ? -14.671 -5.235 8.939 1.00 97.44 114 ASP A C 1
ATOM 845 O O . ASP A 1 114 ? -13.877 -6.108 8.582 1.00 97.44 114 ASP A O 1
ATOM 849 N N . VAL A 1 115 ? -15.376 -4.526 8.054 1.00 97.44 115 VAL A N 1
ATOM 850 C CA . VAL A 1 115 ? -15.166 -4.625 6.605 1.00 97.44 115 VAL A CA 1
ATOM 851 C C . VAL A 1 115 ? -14.122 -3.593 6.184 1.00 97.44 115 VAL A C 1
ATOM 853 O O . VAL A 1 115 ? -14.434 -2.412 5.980 1.00 97.44 115 VAL A O 1
ATOM 856 N N . ALA A 1 116 ? -12.876 -4.045 6.046 1.00 97.06 116 ALA A N 1
ATOM 857 C CA . ALA A 1 116 ? -11.746 -3.228 5.615 1.00 97.06 116 ALA A CA 1
ATOM 858 C C . ALA A 1 116 ? -11.600 -3.225 4.084 1.00 97.06 116 ALA A C 1
ATOM 860 O O . ALA A 1 116 ? -11.479 -4.271 3.449 1.00 97.06 116 ALA A O 1
ATOM 861 N N . LYS A 1 117 ? -11.593 -2.030 3.487 1.00 98.06 117 LYS A N 1
ATOM 862 C CA . LYS A 1 117 ? -11.380 -1.814 2.050 1.00 98.06 117 LYS A CA 1
ATOM 863 C C . LYS A 1 117 ? -9.977 -1.262 1.842 1.00 98.06 117 LYS A C 1
ATOM 865 O O . LYS A 1 117 ? -9.703 -0.141 2.267 1.00 98.06 117 LYS A O 1
ATOM 870 N N . ILE A 1 118 ? -9.111 -2.047 1.209 1.00 98.31 118 ILE A N 1
ATOM 871 C CA . ILE A 1 118 ? -7.709 -1.694 0.967 1.00 98.31 118 ILE A CA 1
ATOM 872 C C . ILE A 1 118 ? -7.567 -1.173 -0.463 1.00 98.31 118 ILE A C 1
ATOM 874 O O . ILE A 1 118 ? -8.034 -1.818 -1.400 1.00 98.31 118 ILE A O 1
ATOM 878 N N . GLN A 1 119 ? -6.922 -0.021 -0.636 1.00 98.31 119 GLN A N 1
ATOM 879 C CA . GLN A 1 119 ? -6.546 0.499 -1.956 1.00 98.31 119 GLN A CA 1
ATOM 880 C C . GLN A 1 119 ? -5.088 0.936 -1.918 1.00 98.31 119 GLN A C 1
ATOM 882 O O . GLN A 1 119 ? -4.679 1.608 -0.974 1.00 98.31 119 GLN A O 1
ATOM 887 N N . LEU A 1 120 ? -4.328 0.552 -2.937 1.00 98.38 120 LEU A N 1
ATOM 888 C CA . LEU A 1 120 ? -2.932 0.922 -3.145 1.00 98.38 120 LEU A CA 1
ATOM 889 C C . LEU A 1 120 ? -2.621 0.860 -4.642 1.00 98.38 120 LEU A C 1
ATOM 891 O O . LEU A 1 120 ? -3.321 0.182 -5.397 1.00 98.38 120 LEU A O 1
ATOM 895 N N . GLY A 1 121 ? -1.578 1.557 -5.077 1.00 98.06 121 GLY A N 1
ATOM 896 C CA . GLY A 1 121 ? -1.193 1.597 -6.482 1.00 98.06 121 GLY A CA 1
ATOM 897 C C . GLY A 1 121 ? 0.304 1.771 -6.668 1.00 98.06 121 GLY A C 1
ATOM 898 O O . GLY A 1 121 ? 0.973 2.469 -5.907 1.00 98.06 121 GLY A O 1
ATOM 899 N N . VAL A 1 122 ? 0.822 1.167 -7.732 1.00 98.50 122 VAL A N 1
ATOM 900 C CA . VAL A 1 122 ? 2.240 1.189 -8.104 1.00 98.50 122 VAL A CA 1
ATOM 901 C C . VAL A 1 122 ? 2.364 1.790 -9.496 1.00 98.50 122 VAL A C 1
ATOM 903 O O . VAL A 1 122 ? 1.530 1.521 -10.359 1.00 98.50 122 VAL A O 1
ATOM 906 N N . GLN A 1 123 ? 3.398 2.595 -9.724 1.00 96.88 123 GLN A N 1
ATOM 907 C CA . GLN A 1 123 ? 3.657 3.196 -11.031 1.00 96.88 123 GLN A CA 1
ATOM 908 C C . GLN A 1 123 ? 5.117 3.032 -11.463 1.00 96.88 123 GLN A C 1
ATOM 910 O O . GLN A 1 123 ? 6.034 3.029 -10.633 1.00 96.88 123 GLN A O 1
ATOM 915 N N . PHE A 1 124 ? 5.301 2.915 -12.778 1.00 95.00 124 PHE A N 1
ATOM 916 C CA . PHE A 1 124 ? 6.581 2.966 -13.474 1.00 95.00 124 PHE A CA 1
ATOM 917 C C . PHE A 1 124 ? 6.415 3.805 -14.744 1.00 95.00 124 PHE A C 1
ATOM 919 O O . PHE A 1 124 ? 5.732 3.349 -15.656 1.00 95.00 124 PHE A O 1
ATOM 926 N N . ASP A 1 125 ? 7.117 4.939 -14.797 1.00 88.81 125 ASP A N 1
ATOM 927 C CA . ASP A 1 125 ? 7.258 5.867 -15.935 1.00 88.81 125 ASP A CA 1
ATOM 928 C C . ASP A 1 125 ? 5.954 6.267 -16.637 1.00 88.81 125 ASP A C 1
ATOM 930 O O . ASP A 1 125 ? 5.566 5.569 -17.604 1.00 88.81 125 ASP A O 1
#

Solvent-accessible surface area (backbone atoms only — not comparable to full-atom values): 7447 Å² total; per-residue (Å²): 134,86,82,79,76,78,78,75,72,80,80,71,75,81,78,82,49,77,88,35,69,67,49,44,51,38,54,54,51,24,49,53,51,39,52,58,35,48,60,52,40,58,72,55,71,41,68,68,33,40,50,38,59,44,24,52,50,33,44,48,48,42,43,56,57,46,67,73,52,88,70,60,84,94,55,83,86,65,58,66,24,76,61,36,70,30,20,58,13,48,65,89,44,86,66,84,38,59,57,47,90,87,39,88,60,34,76,40,53,42,53,84,88,61,54,71,45,75,47,65,34,47,38,55,107

Secondary structure (DSSP, 8-state):
-----------PPPP-STTSHHHHHHHHHHHHHHHHHHHHHHHH--TT-BHHHHHHHHHHHHHHHHHHSS--TTSPPPPEEEEEEEEEEETT--S-----TTSGGGG-B--TT--EEEEEEEEE-

Radius of gyration: 20.97 Å; Cα contacts (8 Å, |Δi|>4): 166; chains: 1; bounding box: 54×32×66 Å

Organism: Rhizopus azygosporus (NCBI:txid86630)

Sequence (125 aa):
MADTTEVKKPVTEPVLDISDSNVQSKYKEAGRIADEVLDKVIKLCVAGAKIIDICTAGDKAILEATSLVYNKKGKKKISKGIGFPTTVSVNNCVAHFSPLPSDPESEATLKEGDVAKIQLGVQFD